Protein AF-A0A1M5EEE9-F1 (afdb_monomer_lite)

Structure (mmCIF, N/CA/C/O backbone):
data_AF-A0A1M5EEE9-F1
#
_entry.id   AF-A0A1M5EEE9-F1
#
loop_
_atom_site.group_PDB
_atom_site.id
_atom_site.type_symbol
_atom_site.label_atom_id
_atom_site.label_alt_id
_atom_site.label_comp_id
_atom_site.label_asym_id
_atom_site.label_entity_id
_atom_site.label_seq_id
_atom_site.pdbx_PDB_ins_code
_atom_site.Cartn_x
_atom_site.Cartn_y
_atom_site.Cartn_z
_atom_site.occupancy
_atom_site.B_iso_or_equiv
_atom_site.auth_seq_id
_atom_site.auth_comp_id
_atom_site.auth_asym_id
_atom_site.auth_atom_id
_atom_site.pdbx_PDB_model_num
ATOM 1 N N . MET A 1 1 ? -27.036 3.208 -18.131 1.00 32.44 1 MET A N 1
ATOM 2 C CA . MET A 1 1 ? -27.048 1.823 -17.618 1.00 32.44 1 MET A CA 1
ATOM 3 C C . MET A 1 1 ? -25.880 1.697 -16.664 1.00 32.44 1 MET A C 1
ATOM 5 O O . MET A 1 1 ? -24.747 1.577 -17.101 1.00 32.44 1 MET A O 1
ATOM 9 N N . SER A 1 2 ? -26.182 1.922 -15.388 1.00 27.27 2 SER A N 1
ATOM 10 C CA . SER A 1 2 ? -25.255 1.949 -14.259 1.00 27.27 2 SER A CA 1
ATOM 11 C C . SER A 1 2 ? -25.134 0.529 -13.718 1.00 27.27 2 SER A C 1
ATOM 13 O O . SER A 1 2 ? -26.157 -0.056 -13.376 1.00 27.27 2 SER A O 1
ATOM 15 N N . ALA A 1 3 ? -23.931 -0.035 -13.703 1.00 32.00 3 ALA A N 1
ATOM 16 C CA . ALA A 1 3 ? -23.666 -1.349 -13.126 1.00 32.00 3 ALA A CA 1
ATOM 17 C C . ALA A 1 3 ? -22.191 -1.434 -12.709 1.00 32.00 3 ALA A C 1
ATOM 19 O O . ALA A 1 3 ? -21.408 -2.054 -13.414 1.00 32.00 3 ALA A O 1
ATOM 20 N N . MET A 1 4 ? -21.803 -0.752 -11.621 1.00 31.08 4 MET A N 1
ATOM 21 C CA . MET A 1 4 ? -20.496 -0.929 -10.949 1.00 31.08 4 MET A CA 1
ATOM 22 C C . MET A 1 4 ? -20.532 -0.523 -9.453 1.00 31.08 4 MET A C 1
ATOM 24 O O . MET A 1 4 ? -19.601 0.115 -8.974 1.00 31.08 4 MET A O 1
ATOM 28 N N . ILE A 1 5 ? -21.594 -0.838 -8.696 1.00 32.28 5 ILE A N 1
ATOM 29 C CA . ILE A 1 5 ? -21.602 -0.647 -7.221 1.00 32.28 5 ILE A CA 1
ATOM 30 C C . ILE A 1 5 ? -22.335 -1.796 -6.507 1.00 32.28 5 ILE A C 1
ATOM 32 O O . ILE A 1 5 ? -23.121 -1.583 -5.593 1.00 32.28 5 ILE A O 1
ATOM 36 N N . GLU A 1 6 ? -22.106 -3.035 -6.918 1.00 31.19 6 GLU A N 1
ATOM 37 C CA . GLU A 1 6 ? -22.531 -4.204 -6.143 1.00 31.19 6 GLU A CA 1
ATOM 38 C C . GLU A 1 6 ? -21.382 -5.201 -6.220 1.00 31.19 6 GLU A C 1
ATOM 40 O O . GLU A 1 6 ? -21.085 -5.646 -7.319 1.00 31.19 6 GLU A O 1
ATOM 45 N N . ASP A 1 7 ? -20.661 -5.400 -5.106 1.00 33.38 7 ASP A N 1
ATOM 46 C CA . ASP A 1 7 ? -19.964 -6.665 -4.770 1.00 33.38 7 ASP A CA 1
ATOM 47 C C . ASP A 1 7 ? -19.046 -6.601 -3.530 1.00 33.38 7 ASP A C 1
ATOM 49 O O . ASP A 1 7 ? -18.340 -7.558 -3.231 1.00 33.38 7 ASP A O 1
ATOM 53 N N . TRP A 1 8 ? -19.115 -5.555 -2.700 1.00 35.47 8 TRP A N 1
ATOM 54 C CA . TRP A 1 8 ? -18.530 -5.598 -1.344 1.00 35.47 8 TRP A CA 1
ATOM 55 C C . TRP A 1 8 ? -19.565 -5.972 -0.282 1.00 35.47 8 TRP A C 1
ATOM 57 O O . TRP A 1 8 ? -19.752 -5.294 0.723 1.00 35.47 8 TRP A O 1
ATOM 67 N N . CYS A 1 9 ? -20.265 -7.078 -0.526 1.00 36.75 9 CYS A N 1
ATOM 68 C CA . CYS A 1 9 ? -21.151 -7.712 0.442 1.00 36.75 9 CYS A CA 1
ATOM 69 C C . CYS A 1 9 ? -20.628 -9.129 0.706 1.00 36.75 9 CYS A C 1
ATOM 71 O O . CYS A 1 9 ? -21.160 -10.108 0.183 1.00 36.75 9 CYS A O 1
ATOM 73 N N . LEU A 1 10 ? -19.549 -9.250 1.489 1.00 37.22 10 LEU A N 1
ATOM 74 C CA . LEU A 1 10 ? -19.095 -10.555 1.969 1.00 37.22 10 LEU A CA 1
ATOM 75 C C . LEU A 1 10 ? -20.206 -11.170 2.827 1.00 37.22 10 LEU A C 1
ATOM 77 O O . LEU A 1 10 ? -20.679 -10.592 3.805 1.00 37.22 10 LEU A O 1
ATOM 81 N N . SER A 1 11 ? -20.692 -12.323 2.377 1.00 41.94 11 SER A N 1
ATOM 82 C CA . SER A 1 11 ? -21.886 -12.966 2.897 1.00 41.94 11 SER A CA 1
ATOM 83 C C . SER A 1 11 ? -21.668 -13.547 4.297 1.00 41.94 11 SER A C 1
ATOM 85 O O . SER A 1 11 ? -20.959 -14.540 4.450 1.00 41.94 11 SER A O 1
ATOM 87 N N . ASP A 1 12 ? -22.391 -13.034 5.289 1.00 36.09 12 ASP A N 1
ATOM 88 C CA . ASP A 1 12 ? -22.805 -13.812 6.458 1.00 36.09 12 ASP A CA 1
ATOM 89 C C . ASP A 1 12 ? -24.289 -13.527 6.737 1.00 36.09 12 ASP A C 1
ATOM 91 O O . ASP A 1 12 ? -24.697 -12.414 7.072 1.00 36.09 12 ASP A O 1
ATOM 95 N N . LYS A 1 13 ? -25.125 -14.552 6.552 1.00 39.69 13 LYS A N 1
ATOM 96 C CA . LYS A 1 13 ? -26.595 -14.485 6.598 1.00 39.69 13 LYS A CA 1
ATOM 97 C C . LYS A 1 13 ? -27.172 -14.427 8.024 1.00 39.69 13 LYS A C 1
ATOM 99 O O . LYS A 1 13 ? -28.288 -14.894 8.240 1.00 39.69 13 LYS A O 1
ATOM 104 N N . SER A 1 14 ? -26.455 -13.879 9.006 1.00 38.31 14 SER A N 1
ATOM 105 C CA . SER A 1 14 ? -26.895 -13.914 10.413 1.00 38.31 14 SER A CA 1
ATOM 106 C C . SER A 1 14 ? -26.910 -12.576 11.160 1.00 38.31 14 SER A C 1
ATOM 108 O O . SER A 1 14 ? -27.423 -12.520 12.280 1.00 38.31 14 SER A O 1
ATOM 110 N N . LYS A 1 15 ? -26.427 -11.472 10.576 1.00 37.53 15 LYS A N 1
ATOM 111 C CA . LYS A 1 15 ? -26.352 -10.178 11.276 1.00 37.53 15 LYS A CA 1
ATOM 112 C C . LYS A 1 15 ? -27.045 -9.083 10.478 1.00 37.53 15 LYS A C 1
ATOM 114 O O . LYS A 1 15 ? -26.837 -8.946 9.281 1.00 37.53 15 LYS A O 1
ATOM 119 N N . LYS A 1 16 ? -27.918 -8.333 11.158 1.00 34.12 16 LYS A N 1
ATOM 120 C CA . LYS A 1 16 ? -28.687 -7.214 10.598 1.00 34.12 16 LYS A CA 1
ATOM 121 C C . LYS A 1 16 ? -27.752 -6.286 9.819 1.00 34.12 16 LYS A C 1
ATOM 123 O O . LYS A 1 16 ? -26.867 -5.665 10.398 1.00 34.12 16 LYS A O 1
ATOM 128 N N . GLN A 1 17 ? -27.967 -6.248 8.512 1.00 38.91 17 GLN A N 1
ATOM 129 C CA . GLN A 1 17 ? -27.204 -5.483 7.543 1.00 38.91 17 GLN A CA 1
ATOM 130 C C . GLN A 1 17 ? -27.514 -3.994 7.723 1.00 38.91 17 GLN A C 1
ATOM 132 O O . GLN A 1 17 ? -28.642 -3.558 7.503 1.00 38.91 17 GLN A O 1
ATOM 137 N N . TYR A 1 18 ? -26.523 -3.215 8.150 1.00 40.31 18 TYR A N 1
ATOM 138 C CA . TYR A 1 18 ? -26.576 -1.759 8.080 1.00 40.31 18 TYR A CA 1
ATOM 139 C C . TYR A 1 18 ? -25.680 -1.352 6.915 1.00 40.31 18 TYR A C 1
ATOM 141 O O . TYR A 1 18 ? -24.462 -1.312 7.060 1.00 40.31 18 TYR A O 1
ATOM 149 N N . CYS A 1 19 ? -26.276 -1.118 5.744 1.00 38.75 19 CYS A N 1
ATOM 150 C CA . CYS A 1 19 ? -25.567 -0.552 4.601 1.00 38.75 19 CYS A CA 1
ATOM 151 C C . CYS A 1 19 ? -25.164 0.879 4.963 1.00 38.75 19 CYS A C 1
ATOM 153 O O . CYS A 1 19 ? -25.978 1.797 4.871 1.00 38.75 19 CYS A O 1
ATOM 155 N N . LEU A 1 20 ? -23.939 1.064 5.441 1.00 53.50 20 LEU A N 1
ATOM 156 C CA . LEU A 1 20 ? -23.365 2.391 5.559 1.00 53.50 20 LEU A CA 1
ATOM 157 C C . LEU A 1 20 ? -22.781 2.792 4.213 1.00 53.50 20 LEU A C 1
ATOM 159 O O . LEU A 1 20 ? -22.103 2.008 3.555 1.00 53.50 20 LEU A O 1
ATOM 163 N N . GLU A 1 21 ? -23.023 4.034 3.818 1.00 61.69 21 GLU A N 1
ATOM 164 C CA . GLU A 1 21 ? -22.289 4.637 2.719 1.00 61.69 21 GLU A CA 1
ATOM 165 C C . GLU A 1 21 ? -20.800 4.718 3.101 1.00 61.69 21 GLU A C 1
ATOM 167 O O . GLU A 1 21 ? -20.463 5.132 4.214 1.00 61.69 21 GLU A O 1
ATOM 172 N N . HIS A 1 22 ? -19.901 4.354 2.180 1.00 70.19 22 HIS A N 1
ATOM 173 C CA . HIS A 1 22 ? -18.444 4.404 2.376 1.00 70.19 22 HIS A CA 1
ATOM 174 C C . HIS A 1 22 ? -17.960 5.766 2.919 1.00 70.19 22 HIS A C 1
ATOM 176 O O . HIS A 1 22 ? -16.987 5.822 3.669 1.00 70.19 22 HIS A O 1
ATOM 182 N N . GLY A 1 23 ? -18.675 6.858 2.609 1.00 78.50 23 GLY A N 1
ATOM 183 C CA . GLY A 1 23 ? -18.396 8.204 3.115 1.00 78.50 23 GLY A CA 1
ATOM 184 C C . GLY A 1 23 ? -18.565 8.371 4.632 1.00 78.50 23 GLY A C 1
ATOM 185 O O . GLY A 1 23 ? -17.792 9.100 5.257 1.00 78.50 23 GLY A O 1
ATOM 186 N N . LEU A 1 24 ? -19.510 7.665 5.268 1.00 84.12 24 LEU A N 1
ATOM 187 C CA . LEU A 1 24 ? -19.661 7.728 6.727 1.00 84.12 24 LEU A CA 1
ATOM 188 C C . LEU A 1 24 ? -18.494 7.024 7.422 1.00 84.12 24 LEU A C 1
ATOM 190 O O . LEU A 1 24 ? -17.913 7.559 8.360 1.00 84.12 24 LEU A O 1
ATOM 194 N N . LEU A 1 25 ? -18.129 5.834 6.946 1.00 87.00 25 LEU A N 1
ATOM 195 C CA . LEU A 1 25 ? -17.019 5.080 7.519 1.00 87.00 25 LEU A CA 1
ATOM 196 C C . LEU A 1 25 ? -15.690 5.817 7.320 1.00 87.00 25 LEU A C 1
ATOM 198 O O . LEU A 1 25 ? -14.922 5.962 8.269 1.00 87.00 25 LEU A O 1
ATOM 202 N N . ALA A 1 26 ? -15.458 6.354 6.119 1.00 85.12 26 ALA A N 1
ATOM 203 C CA . ALA A 1 26 ? -14.288 7.171 5.826 1.00 85.12 26 ALA A CA 1
ATOM 204 C C . ALA A 1 26 ? -14.213 8.407 6.734 1.00 85.12 26 ALA A C 1
ATOM 206 O O . ALA A 1 26 ? -13.155 8.670 7.296 1.00 85.12 26 ALA A O 1
ATOM 207 N N . SER A 1 27 ? -15.318 9.132 6.941 1.00 87.62 27 SER A N 1
ATOM 208 C CA . SER A 1 27 ? -15.316 10.311 7.822 1.00 87.62 27 SER A CA 1
ATOM 209 C C . SER A 1 27 ? -15.072 9.952 9.290 1.00 87.62 27 SER A C 1
ATOM 211 O O . SER A 1 27 ? -14.274 10.618 9.937 1.00 87.62 27 SER A O 1
ATOM 213 N N . ILE A 1 28 ? -15.650 8.857 9.801 1.00 90.56 28 ILE A N 1
ATOM 214 C CA . ILE A 1 28 ? -15.369 8.345 11.157 1.00 90.56 28 ILE A CA 1
ATOM 215 C C . ILE A 1 28 ? -13.876 8.018 11.332 1.00 90.56 28 ILE A C 1
ATOM 217 O O . ILE A 1 28 ? -13.279 8.359 12.360 1.00 90.56 28 ILE A O 1
ATOM 221 N N . LEU A 1 29 ? -13.267 7.363 10.335 1.00 89.00 29 LEU A N 1
ATOM 222 C CA . LEU A 1 29 ? -11.847 7.005 10.347 1.00 89.00 29 LEU A CA 1
ATOM 223 C C . LEU A 1 29 ? -10.939 8.234 10.251 1.00 89.00 29 LEU A C 1
ATOM 225 O O . LEU A 1 29 ? -10.001 8.340 11.039 1.00 89.00 29 LEU A O 1
ATOM 229 N N . VAL A 1 30 ? -11.222 9.164 9.336 1.00 86.88 30 VAL A N 1
ATOM 230 C CA . VAL A 1 30 ? -10.471 10.421 9.186 1.00 86.88 30 VAL A CA 1
ATOM 231 C C . VAL A 1 30 ? -10.556 11.237 10.471 1.00 86.88 30 VAL A C 1
ATOM 233 O O . VAL A 1 30 ? -9.519 11.551 11.052 1.00 86.88 30 VAL A O 1
ATOM 236 N N . ASP A 1 31 ? -11.760 11.458 11.000 1.00 87.56 31 ASP A N 1
ATOM 237 C CA . ASP A 1 31 ? -11.951 12.185 12.253 1.00 87.56 31 ASP A CA 1
ATOM 238 C C . ASP A 1 31 ? -11.132 11.541 13.387 1.00 87.56 31 ASP A C 1
ATOM 240 O O . ASP A 1 31 ? -10.521 12.236 14.195 1.00 87.56 31 ASP A O 1
ATOM 244 N N . LYS A 1 32 ? -11.087 10.202 13.460 1.00 88.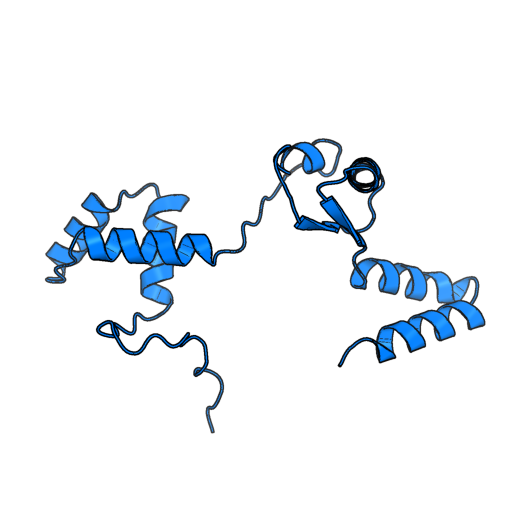81 32 LYS A N 1
ATOM 245 C CA . LYS A 1 32 ? -10.377 9.480 14.527 1.00 88.81 32 LYS A CA 1
ATOM 246 C C . LYS A 1 32 ? -8.855 9.527 14.378 1.00 88.81 32 LYS A C 1
ATOM 248 O O . LYS A 1 32 ? -8.170 9.753 15.376 1.00 88.81 32 LYS A O 1
ATOM 253 N N . TYR A 1 33 ? -8.340 9.239 13.185 1.00 84.94 33 TYR A N 1
ATOM 254 C CA . TYR A 1 33 ? -6.915 8.979 12.948 1.00 84.94 33 TYR A CA 1
ATOM 255 C C . TYR A 1 33 ? -6.153 10.176 12.377 1.00 84.94 33 TYR A C 1
ATOM 257 O O . TYR A 1 33 ? -4.951 10.277 12.603 1.00 84.94 33 TYR A O 1
ATOM 265 N N . VAL A 1 34 ? -6.833 11.078 11.670 1.00 83.12 34 VAL A N 1
ATOM 266 C CA . VAL A 1 34 ? -6.239 12.287 11.081 1.00 83.12 34 VAL A CA 1
ATOM 267 C C . VAL A 1 34 ? -6.496 13.494 11.979 1.00 83.12 34 VAL A C 1
ATOM 269 O O . VAL A 1 34 ? -5.553 14.189 12.349 1.00 83.12 34 VAL A O 1
ATOM 272 N N . ASP A 1 35 ? -7.748 13.705 12.394 1.00 84.69 35 ASP A N 1
ATOM 273 C CA . ASP A 1 35 ? -8.144 14.895 13.166 1.00 84.69 35 ASP A CA 1
ATOM 274 C C . ASP A 1 35 ? -8.119 14.688 14.689 1.00 84.69 35 ASP A C 1
ATOM 276 O O . ASP A 1 35 ? -8.467 15.588 15.460 1.00 84.69 35 ASP A O 1
ATOM 280 N N . TYR A 1 36 ? -7.693 13.506 15.146 1.00 86.81 36 TYR A N 1
ATOM 281 C CA . TYR A 1 36 ? -7.566 13.144 16.563 1.00 86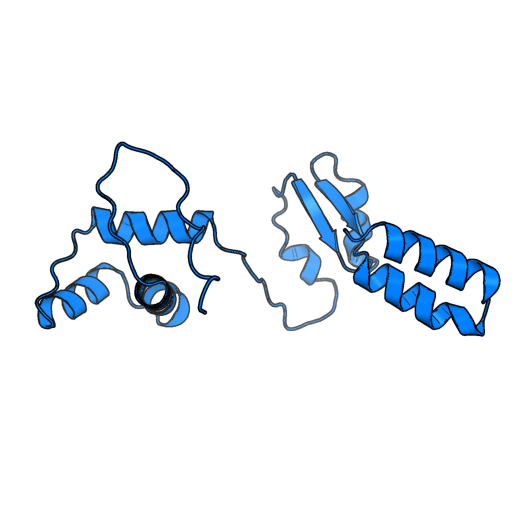.81 36 TYR A CA 1
ATOM 282 C C . TYR A 1 36 ? -8.859 13.349 17.374 1.00 86.81 36 TYR A C 1
ATOM 284 O O . TYR A 1 36 ? -8.834 13.667 18.568 1.00 86.81 36 TYR A O 1
ATOM 292 N N . LEU A 1 37 ? -10.015 13.154 16.738 1.00 88.56 37 LEU A N 1
ATOM 293 C CA . LEU A 1 37 ? -11.333 13.247 17.343 1.00 88.56 37 LEU A CA 1
ATOM 294 C C . LEU A 1 37 ? -11.793 11.863 17.833 1.00 88.56 37 LEU A C 1
ATOM 296 O O . LEU A 1 37 ? -12.249 11.036 17.040 1.00 88.56 37 LEU A O 1
ATOM 300 N N . PRO A 1 38 ? -11.726 11.579 19.146 1.00 91.38 38 PRO A N 1
ATOM 301 C CA . PRO A 1 38 ? -12.031 10.252 19.667 1.00 91.38 38 PRO A CA 1
ATOM 302 C C . PRO A 1 38 ? -13.504 9.872 19.461 1.00 91.38 38 PRO A C 1
ATOM 304 O O . PRO A 1 38 ? -14.395 10.724 19.506 1.00 91.38 38 PRO A O 1
ATOM 307 N N . LEU A 1 39 ? -13.776 8.568 19.326 1.00 90.94 39 LEU A N 1
ATOM 308 C CA . LEU A 1 39 ? -15.102 8.034 18.978 1.00 90.94 39 LEU A CA 1
ATOM 309 C C . LEU A 1 39 ? -16.217 8.491 19.928 1.00 90.94 39 LEU A C 1
ATOM 311 O O . LEU A 1 39 ? -17.314 8.809 19.478 1.00 90.94 39 LEU A O 1
ATOM 315 N N . TYR A 1 40 ? -15.952 8.622 21.233 1.00 91.81 40 TYR A N 1
ATOM 316 C CA . TYR A 1 40 ? -16.958 9.139 22.172 1.00 91.81 40 TYR A CA 1
ATOM 317 C C . TYR A 1 40 ? -17.414 10.566 21.814 1.00 91.81 40 TYR A C 1
ATOM 319 O O . TYR A 1 40 ? -18.576 10.916 22.017 1.00 91.81 40 TYR A O 1
ATOM 327 N N . ARG A 1 41 ? -16.509 11.390 21.274 1.00 89.94 41 ARG A N 1
ATOM 328 C CA . ARG A 1 41 ? -16.773 12.778 20.890 1.00 89.94 41 ARG A CA 1
ATOM 329 C C . ARG A 1 41 ? -17.471 12.848 19.534 1.00 89.94 41 ARG A C 1
ATOM 331 O O . ARG A 1 41 ? -18.373 13.665 19.368 1.00 89.94 41 ARG A O 1
ATOM 338 N N . GLN A 1 42 ? -17.133 11.953 18.608 1.00 91.38 42 GLN A N 1
ATOM 339 C CA . GLN A 1 42 ? -17.890 11.767 17.365 1.00 91.38 42 GLN A CA 1
ATOM 340 C C . GLN A 1 42 ? -19.342 11.362 17.655 1.00 91.38 42 GLN A C 1
ATOM 342 O O . GLN A 1 42 ? -20.273 11.977 17.143 1.00 91.38 42 GLN A O 1
ATOM 347 N N . LYS A 1 43 ? -19.564 10.422 18.583 1.00 92.06 43 LYS A N 1
ATOM 348 C CA . LYS A 1 43 ? -20.911 10.041 19.041 1.00 92.06 43 LYS A CA 1
ATOM 349 C C . LYS A 1 43 ? -21.707 11.220 19.601 1.00 92.06 43 LYS A C 1
ATOM 351 O O . LYS A 1 43 ? -22.900 11.317 19.345 1.00 92.06 43 LYS A O 1
ATOM 356 N N . GLN A 1 44 ? -21.065 12.127 20.342 1.00 90.12 44 GLN A N 1
ATOM 357 C CA . GLN A 1 44 ? -21.724 13.348 20.819 1.00 90.12 44 GLN A CA 1
ATOM 358 C C . GLN A 1 44 ? -22.124 14.281 19.669 1.00 90.12 44 GLN A C 1
ATOM 360 O O . GLN A 1 44 ? -23.152 14.942 19.777 1.00 90.12 44 GLN A O 1
ATOM 365 N N . ARG A 1 45 ? -21.350 14.340 18.574 1.00 89.81 45 ARG A N 1
ATOM 366 C CA . ARG A 1 45 ? -21.729 15.093 17.366 1.00 89.81 45 ARG A CA 1
ATOM 367 C C . ARG A 1 45 ? -22.930 14.455 16.675 1.00 89.81 45 ARG A C 1
ATOM 369 O O . ARG A 1 45 ? -23.907 15.149 16.439 1.00 89.81 45 ARG A O 1
ATOM 376 N N . PHE A 1 46 ? -22.906 13.141 16.462 1.00 88.69 46 PHE A N 1
ATOM 377 C CA . PHE A 1 46 ? -24.050 12.416 15.902 1.00 88.69 46 PHE A CA 1
ATOM 378 C C . PHE A 1 46 ? -25.316 12.596 16.749 1.00 88.69 46 PHE A C 1
ATOM 380 O O . PHE A 1 46 ? -26.385 12.860 16.208 1.00 88.69 46 PHE A O 1
ATOM 387 N N . ALA A 1 47 ? -25.189 12.577 18.079 1.00 88.88 47 ALA A N 1
ATOM 388 C CA . ALA A 1 47 ? -26.315 12.793 18.981 1.00 88.88 47 ALA A CA 1
ATOM 389 C C . ALA A 1 47 ? -26.940 14.197 18.862 1.00 88.88 47 ALA A C 1
ATOM 391 O O . ALA A 1 47 ? -28.142 14.326 19.082 1.00 88.88 47 ALA A O 1
ATOM 392 N N . ARG A 1 48 ? -26.166 15.235 18.499 1.00 90.94 48 ARG A N 1
ATOM 393 C CA . ARG A 1 48 ? -26.701 16.587 18.221 1.00 90.94 48 ARG A CA 1
ATOM 394 C C . ARG A 1 48 ? -27.571 16.609 16.969 1.00 90.94 48 ARG A C 1
ATOM 396 O O . ARG A 1 48 ? -28.570 17.313 16.945 1.00 90.94 48 ARG A O 1
ATOM 403 N N . GLU A 1 49 ? -27.223 15.784 15.989 1.00 86.56 49 GLU A N 1
ATOM 404 C CA . GLU A 1 49 ? -27.993 15.572 14.760 1.00 86.56 49 GLU A CA 1
ATOM 405 C C . GLU A 1 49 ? -29.101 14.514 14.935 1.00 86.56 49 GLU A C 1
ATOM 407 O O . GLU A 1 49 ? -29.654 14.011 13.963 1.00 86.56 49 GLU A O 1
ATOM 412 N N . ASN A 1 50 ? -29.439 14.153 16.181 1.00 89.56 50 ASN A N 1
ATOM 413 C CA . ASN A 1 50 ? -30.414 13.113 16.533 1.00 89.56 50 ASN A CA 1
ATOM 414 C C . ASN A 1 50 ? -30.060 11.693 16.044 1.00 89.56 50 ASN A C 1
ATOM 416 O O . ASN A 1 50 ? -30.918 10.811 16.017 1.00 89.56 50 ASN A O 1
ATOM 420 N N . ILE A 1 51 ? -28.791 11.430 15.725 1.00 85.06 51 ILE A N 1
ATOM 421 C CA . ILE A 1 51 ? -28.289 10.111 15.330 1.00 85.06 51 ILE A CA 1
ATOM 422 C C . ILE A 1 51 ? -27.668 9.429 16.556 1.00 85.06 51 ILE A C 1
ATOM 424 O O . ILE A 1 51 ? -26.590 9.792 17.029 1.00 85.06 51 ILE A O 1
ATOM 428 N N . GLN A 1 52 ? -28.348 8.412 17.086 1.00 89.19 52 GLN A N 1
ATOM 429 C CA . GLN A 1 52 ? -27.881 7.646 18.245 1.00 89.19 52 GLN A CA 1
ATOM 430 C C . GLN A 1 52 ? -27.124 6.395 17.791 1.00 89.19 52 GLN A C 1
ATOM 432 O O . GLN A 1 52 ? -27.724 5.428 17.326 1.00 89.19 52 GLN A O 1
ATOM 437 N N . ILE A 1 53 ? -25.799 6.398 17.949 1.00 87.19 53 ILE A N 1
ATOM 438 C CA . ILE A 1 53 ? -24.932 5.262 17.604 1.00 87.19 53 ILE A CA 1
ATOM 439 C C . ILE A 1 53 ? -24.442 4.605 18.898 1.00 87.19 53 ILE A C 1
ATOM 441 O O . ILE A 1 53 ? -23.911 5.281 19.783 1.00 87.19 53 ILE A O 1
ATOM 445 N N . ALA A 1 54 ? -24.605 3.288 19.035 1.00 90.81 54 ALA A N 1
ATOM 446 C CA . ALA A 1 54 ? -24.062 2.547 20.174 1.00 90.81 54 ALA A CA 1
ATOM 447 C C . ALA A 1 54 ? -22.523 2.496 20.110 1.00 90.81 54 ALA A C 1
ATOM 449 O O . ALA A 1 54 ? -21.948 2.456 19.024 1.00 90.81 54 ALA A O 1
ATOM 450 N N . SER A 1 55 ? -21.836 2.481 21.265 1.00 88.38 55 SER A N 1
ATOM 451 C CA . SER A 1 55 ? -20.359 2.402 21.283 1.00 88.38 55 SER A CA 1
ATOM 452 C C . SER A 1 55 ? -19.859 1.147 20.567 1.00 88.38 55 SER A C 1
ATOM 454 O O . SER A 1 55 ? -19.031 1.244 19.674 1.00 88.38 55 SER A O 1
ATOM 456 N N . SER A 1 56 ? -20.453 -0.010 20.873 1.00 89.44 56 SER A N 1
ATOM 457 C CA . SER A 1 56 ? -20.103 -1.292 20.251 1.00 89.44 56 SER A CA 1
ATOM 458 C C . SER A 1 56 ? -20.201 -1.272 18.726 1.00 89.44 56 SER A C 1
ATOM 460 O O . SER A 1 56 ? -19.430 -1.948 18.054 1.00 89.44 5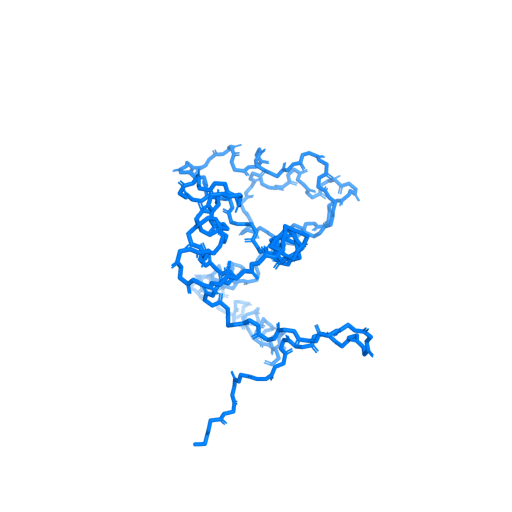6 SER A O 1
ATOM 462 N N . THR A 1 57 ? -21.136 -0.495 18.183 1.00 89.62 57 THR A N 1
ATOM 463 C CA . THR A 1 57 ? -21.356 -0.371 16.744 1.00 89.62 57 THR A CA 1
ATOM 464 C C . THR A 1 57 ? -20.252 0.444 16.077 1.00 89.62 57 THR A C 1
ATOM 466 O O . THR A 1 57 ? -19.623 -0.050 15.148 1.00 89.62 57 THR A O 1
ATOM 469 N N . ILE A 1 58 ? -19.967 1.655 16.569 1.00 88.81 58 ILE A N 1
ATOM 470 C CA . ILE A 1 58 ? -18.914 2.504 15.985 1.00 88.81 58 ILE A CA 1
ATOM 471 C C . ILE A 1 58 ? -17.514 1.909 16.194 1.00 88.81 58 ILE A C 1
ATOM 473 O O . ILE A 1 58 ? -16.666 1.994 15.303 1.00 88.81 58 ILE A O 1
ATOM 477 N N . ASP A 1 59 ? -17.289 1.255 17.337 1.00 89.44 59 ASP A N 1
ATOM 478 C CA . ASP A 1 59 ? -16.048 0.538 17.631 1.00 89.44 59 ASP A CA 1
ATOM 479 C C . ASP A 1 59 ? -15.882 -0.669 16.694 1.00 89.44 59 ASP A C 1
ATOM 481 O O . ASP A 1 59 ? -14.795 -0.886 16.159 1.00 89.44 59 ASP A O 1
ATOM 485 N N . GLY A 1 60 ? -16.967 -1.415 16.447 1.00 88.88 60 GLY A N 1
ATOM 486 C CA . GLY A 1 60 ? -16.999 -2.545 15.518 1.00 88.88 60 GLY A CA 1
ATOM 487 C C . GLY A 1 60 ? -16.688 -2.135 14.080 1.00 88.88 60 GLY A C 1
ATOM 488 O O . GLY A 1 60 ? -15.770 -2.689 13.486 1.00 88.88 60 GLY A O 1
ATOM 489 N N . TRP A 1 61 ? -17.373 -1.110 13.562 1.00 89.81 61 TRP A N 1
ATOM 490 C CA . TRP A 1 61 ? -17.126 -0.582 12.215 1.00 89.81 61 TRP A CA 1
ATOM 491 C C . TRP A 1 61 ? -15.693 -0.094 12.037 1.00 89.81 61 TRP A C 1
ATOM 493 O O . TRP A 1 61 ? -15.051 -0.398 11.038 1.00 89.81 61 TRP A O 1
ATOM 503 N N . THR A 1 62 ? -15.170 0.635 13.025 1.00 88.19 62 THR A N 1
ATOM 504 C CA . THR A 1 62 ? -13.788 1.120 12.978 1.00 88.19 62 THR A CA 1
ATOM 505 C C . THR A 1 62 ? -12.796 -0.039 12.939 1.00 88.19 62 THR A C 1
ATOM 507 O O . THR A 1 62 ? -11.807 0.030 12.220 1.00 88.19 62 THR A O 1
ATOM 510 N N . LYS A 1 63 ? -13.041 -1.097 13.720 1.00 86.38 63 LYS A N 1
ATOM 511 C CA . LYS A 1 63 ? -12.168 -2.270 13.768 1.00 86.38 63 LYS A CA 1
ATOM 512 C C . LYS A 1 63 ? -12.171 -3.029 12.440 1.00 86.38 63 LYS A C 1
ATOM 514 O O . LYS A 1 63 ? -11.102 -3.267 11.896 1.00 86.38 63 LYS A O 1
ATOM 519 N N . GLU A 1 64 ? -13.350 -3.370 11.933 1.00 84.69 64 GLU A N 1
ATOM 520 C CA . GLU A 1 64 ? -13.513 -4.121 10.682 1.00 84.69 64 GLU A CA 1
ATOM 521 C C . GLU A 1 64 ? -12.906 -3.361 9.497 1.00 84.69 64 GLU A C 1
ATOM 523 O O . GLU A 1 64 ? -12.173 -3.928 8.695 1.00 84.69 64 GLU A O 1
ATOM 528 N N . ALA A 1 65 ? -13.098 -2.040 9.452 1.00 82.88 65 ALA A N 1
ATOM 529 C CA . ALA A 1 65 ? -12.489 -1.213 8.421 1.00 82.88 65 ALA A CA 1
ATOM 530 C C . ALA A 1 65 ? -10.957 -1.253 8.460 1.00 82.88 65 ALA A C 1
ATOM 532 O O . ALA A 1 65 ? -10.324 -1.309 7.412 1.00 82.88 65 ALA A O 1
ATOM 533 N N . LEU A 1 66 ? -10.349 -1.235 9.650 1.00 80.50 66 LEU A N 1
ATOM 534 C CA . LEU A 1 66 ? -8.892 -1.295 9.795 1.00 80.50 66 LEU A CA 1
ATOM 535 C C . LEU A 1 66 ? -8.314 -2.660 9.428 1.00 80.50 66 LEU A C 1
ATOM 537 O O . LEU A 1 66 ? -7.191 -2.710 8.937 1.00 80.50 66 LEU A O 1
ATOM 541 N N . GLU A 1 67 ? -9.057 -3.742 9.663 1.00 79.69 67 GLU A N 1
ATOM 542 C CA . GLU A 1 67 ? -8.647 -5.097 9.273 1.00 79.69 67 GLU A CA 1
ATOM 543 C C . GLU A 1 67 ? -8.549 -5.235 7.742 1.00 79.69 67 GLU A C 1
ATOM 545 O O . GLU A 1 67 ? -7.657 -5.923 7.252 1.00 79.69 67 GLU A O 1
ATOM 550 N N . GLU A 1 68 ? -9.376 -4.495 7.000 1.00 71.44 68 GLU A N 1
ATOM 551 C CA . GLU A 1 68 ? -9.408 -4.476 5.529 1.00 71.44 68 GLU A CA 1
ATOM 552 C C . GLU A 1 68 ? -8.672 -3.264 4.906 1.00 71.44 68 GLU A C 1
ATOM 554 O O . GLU A 1 68 ? -8.700 -3.060 3.690 1.00 71.44 68 GLU A O 1
ATOM 559 N N . THR A 1 69 ? -8.010 -2.416 5.708 1.00 68.06 69 THR A N 1
ATOM 560 C CA . THR A 1 69 ? -7.351 -1.194 5.207 1.00 68.06 69 THR A CA 1
ATOM 561 C C . THR A 1 69 ? -5.928 -1.463 4.715 1.00 68.06 69 THR A C 1
ATOM 563 O O . THR A 1 69 ? -5.103 -2.064 5.402 1.00 68.06 69 THR A O 1
ATOM 566 N N . VAL A 1 70 ? -5.588 -0.906 3.548 1.00 68.81 70 VAL A N 1
ATOM 567 C CA . VAL A 1 70 ? -4.204 -0.838 3.055 1.00 68.81 70 VAL A CA 1
ATOM 568 C C . VAL A 1 70 ? -3.451 0.273 3.792 1.00 68.81 70 VAL A C 1
ATOM 570 O O . VAL A 1 70 ? -3.757 1.456 3.635 1.00 68.81 70 VAL A O 1
ATOM 573 N N . LEU A 1 71 ? -2.442 -0.096 4.585 1.00 66.38 71 LEU A N 1
ATOM 574 C CA . LEU A 1 71 ? -1.540 0.861 5.224 1.00 66.38 71 LEU A CA 1
ATOM 575 C C . LEU A 1 71 ? -0.518 1.385 4.206 1.00 66.38 71 LEU A C 1
ATOM 577 O O . LEU A 1 71 ? 0.348 0.643 3.744 1.00 66.38 71 LEU A O 1
ATOM 581 N N . PHE A 1 72 ? -0.587 2.679 3.898 1.00 64.12 72 PHE A N 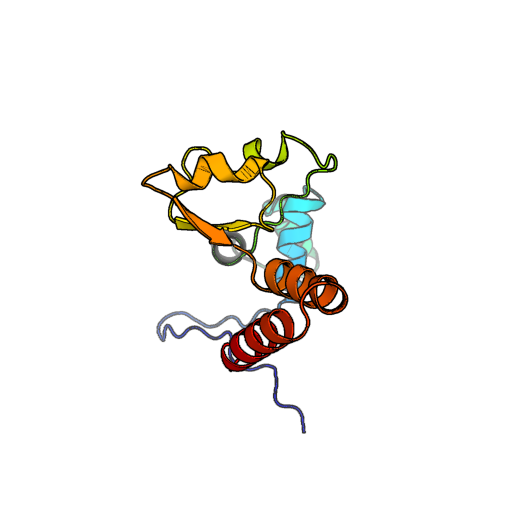1
ATOM 582 C CA . PHE A 1 72 ? 0.450 3.381 3.144 1.00 64.12 72 PHE A CA 1
ATOM 583 C C . PHE A 1 72 ? 1.397 4.083 4.116 1.00 64.12 72 PHE A C 1
ATOM 585 O O . PHE A 1 72 ? 1.070 5.140 4.653 1.00 64.12 72 PHE A O 1
ATOM 592 N N . ASP A 1 73 ? 2.573 3.500 4.339 1.00 65.56 73 ASP A N 1
ATOM 593 C CA . ASP A 1 73 ? 3.641 4.161 5.088 1.00 65.56 73 ASP A CA 1
ATOM 594 C C . ASP A 1 73 ? 4.483 5.025 4.137 1.00 65.56 73 ASP A C 1
ATOM 596 O O . ASP A 1 73 ? 5.255 4.521 3.315 1.00 65.56 73 ASP A O 1
ATOM 600 N N . TYR A 1 74 ? 4.287 6.342 4.210 1.00 66.56 74 TYR A N 1
ATOM 601 C CA . TYR A 1 74 ? 5.041 7.308 3.421 1.00 66.56 74 TYR A CA 1
ATOM 602 C C . TYR A 1 74 ? 6.278 7.781 4.188 1.00 66.56 74 TYR A C 1
ATOM 604 O O . TYR A 1 74 ? 6.183 8.508 5.177 1.00 66.56 74 TYR A O 1
ATOM 612 N N . SER A 1 75 ? 7.457 7.437 3.673 1.00 60.66 75 SER A N 1
ATOM 613 C CA . SER A 1 75 ? 8.735 7.936 4.183 1.00 60.66 75 SER A CA 1
ATOM 614 C C . SER A 1 75 ? 9.253 9.095 3.317 1.00 60.66 75 SER A C 1
ATOM 616 O O . SER A 1 75 ? 9.462 8.906 2.119 1.00 60.66 75 SER A O 1
ATOM 618 N N . PRO A 1 76 ? 9.525 10.286 3.890 1.00 62.50 76 PRO A N 1
ATOM 619 C CA . PRO A 1 76 ? 9.953 11.466 3.132 1.00 62.50 76 PRO A CA 1
ATOM 620 C C . PRO A 1 76 ? 11.387 11.372 2.586 1.00 62.50 76 PRO A C 1
ATOM 622 O O . PRO A 1 76 ? 11.792 12.209 1.783 1.00 62.50 76 PRO A O 1
ATOM 625 N N . THR A 1 77 ? 12.176 10.385 3.021 1.00 59.66 77 THR A N 1
ATOM 626 C CA . THR A 1 77 ? 13.569 10.205 2.594 1.00 59.66 77 THR A CA 1
ATOM 627 C C . THR A 1 77 ? 13.715 8.919 1.774 1.00 59.66 77 THR A C 1
ATOM 629 O O . THR A 1 77 ? 13.550 7.827 2.325 1.00 59.66 77 THR A O 1
ATOM 632 N N . PRO A 1 78 ? 14.065 8.996 0.477 1.00 58.56 78 PRO A N 1
ATOM 633 C CA . PRO A 1 78 ? 14.450 7.820 -0.287 1.00 58.56 78 PRO A CA 1
ATOM 634 C C . PRO A 1 78 ? 15.874 7.420 0.113 1.00 58.56 78 PRO A C 1
ATOM 636 O O . PRO A 1 78 ? 16.855 7.942 -0.406 1.00 58.56 78 PRO A O 1
ATOM 639 N N . GLY A 1 79 ? 16.012 6.517 1.082 1.00 54.25 79 GLY A N 1
ATOM 640 C CA . GLY A 1 79 ? 17.327 6.001 1.465 1.00 54.25 79 GLY A CA 1
ATOM 641 C C . GLY A 1 79 ? 17.319 5.286 2.802 1.00 54.25 79 GLY A C 1
ATOM 642 O O . GLY A 1 79 ? 16.893 5.885 3.776 1.00 54.25 79 GLY A O 1
ATOM 643 N N . GLN A 1 80 ? 17.787 4.029 2.813 1.00 52.16 80 GLN A N 1
ATOM 644 C CA . GLN A 1 80 ? 18.158 3.139 3.941 1.00 52.16 80 GLN A CA 1
ATOM 645 C C . GLN A 1 80 ? 17.220 2.982 5.162 1.00 52.16 80 GLN A C 1
ATOM 647 O O . GLN A 1 80 ? 17.308 1.958 5.835 1.00 52.16 80 GLN A O 1
ATOM 652 N N . LEU A 1 81 ? 16.302 3.912 5.421 1.00 53.16 81 LEU A N 1
ATOM 653 C CA . LEU A 1 81 ? 15.319 3.944 6.500 1.00 53.16 81 LEU A CA 1
ATOM 654 C C . LEU A 1 81 ? 13.965 3.359 6.073 1.00 53.16 81 LEU A C 1
ATOM 656 O O . LEU A 1 81 ? 13.258 2.828 6.916 1.00 53.16 81 LEU A O 1
ATOM 660 N N . ALA A 1 82 ? 13.631 3.358 4.777 1.00 56.72 82 ALA A N 1
ATOM 661 C CA . ALA A 1 82 ? 12.428 2.697 4.245 1.00 56.72 82 ALA A CA 1
ATOM 662 C C . ALA A 1 82 ? 12.316 1.181 4.557 1.00 56.72 82 ALA A C 1
ATOM 664 O O . ALA A 1 82 ? 11.214 0.676 4.698 1.00 56.72 82 ALA A O 1
ATOM 665 N N . PRO A 1 83 ? 13.407 0.411 4.711 1.00 55.97 83 PRO A N 1
ATOM 666 C CA . PRO A 1 83 ? 13.339 -0.939 5.269 1.00 55.97 83 PRO A CA 1
ATOM 667 C C . PRO A 1 83 ? 12.935 -0.990 6.752 1.00 55.97 83 PRO A C 1
ATOM 669 O O . PRO A 1 83 ? 12.441 -2.013 7.214 1.00 55.97 83 PRO A O 1
ATOM 672 N N . LEU A 1 84 ? 13.203 0.061 7.536 1.00 57.75 84 LEU A N 1
ATOM 673 C CA . LEU A 1 84 ? 12.935 0.063 8.981 1.00 57.75 84 LEU A CA 1
ATOM 674 C C . LEU A 1 84 ? 11.440 0.145 9.302 1.00 57.75 84 LEU A C 1
ATOM 676 O O . LEU A 1 84 ? 11.057 -0.206 10.414 1.00 57.75 84 LEU A O 1
ATOM 680 N N . SER A 1 85 ? 10.611 0.585 8.352 1.00 59.16 85 SER A N 1
ATOM 681 C CA . SER A 1 85 ? 9.158 0.603 8.518 1.00 59.16 85 SER A CA 1
ATOM 682 C C . SER A 1 85 ? 8.519 -0.773 8.392 1.00 59.16 85 SER A C 1
ATOM 684 O O . SER A 1 85 ? 7.438 -0.983 8.935 1.00 59.16 85 SER A O 1
ATOM 686 N N . ILE A 1 86 ? 9.174 -1.733 7.727 1.00 67.12 86 ILE A N 1
ATOM 687 C CA . ILE A 1 86 ? 8.697 -3.116 7.714 1.00 67.12 86 ILE A CA 1
ATOM 688 C C . ILE A 1 86 ? 8.941 -3.679 9.115 1.00 67.12 86 ILE A C 1
ATOM 690 O O . ILE A 1 86 ? 10.106 -3.824 9.509 1.00 67.12 86 ILE A O 1
ATOM 694 N N . PRO A 1 87 ? 7.885 -4.020 9.879 1.00 64.56 87 PRO A N 1
ATOM 695 C CA . PRO A 1 87 ? 8.063 -4.558 11.216 1.00 64.56 87 PRO A CA 1
ATOM 696 C C . PRO A 1 87 ? 8.942 -5.806 11.144 1.00 64.56 87 PRO A C 1
ATOM 698 O O . PRO A 1 87 ? 8.717 -6.678 10.306 1.00 64.56 87 PRO A O 1
ATOM 701 N N . GLY A 1 88 ? 9.923 -5.935 12.041 1.00 66.31 88 GLY A N 1
ATOM 702 C CA . GLY A 1 88 ? 10.812 -7.107 12.080 1.00 66.31 88 GLY A CA 1
ATOM 703 C C . GLY A 1 88 ? 10.085 -8.444 12.299 1.00 66.31 88 GLY A C 1
ATOM 704 O O . GLY A 1 88 ? 10.687 -9.502 12.157 1.00 66.31 88 GLY A O 1
ATOM 705 N N . THR A 1 89 ? 8.794 -8.398 12.632 1.00 70.50 89 THR A N 1
ATOM 706 C CA . THR A 1 89 ? 7.889 -9.537 12.813 1.00 70.50 89 THR A CA 1
ATOM 707 C C . THR A 1 89 ? 7.007 -9.828 11.595 1.00 70.50 89 THR A C 1
ATOM 709 O O . THR A 1 89 ? 6.165 -10.723 11.674 1.00 70.50 89 THR A O 1
ATOM 712 N N . PHE A 1 90 ? 7.151 -9.087 10.489 1.00 79.75 90 PHE A N 1
ATOM 713 C CA . PHE A 1 90 ? 6.336 -9.288 9.294 1.00 79.75 90 PHE A CA 1
ATOM 714 C C . PHE A 1 90 ? 6.560 -10.685 8.704 1.00 79.75 90 PHE A C 1
ATOM 716 O O . PHE A 1 90 ? 7.696 -11.105 8.476 1.00 79.75 90 PHE A O 1
ATOM 723 N N . LYS A 1 91 ? 5.454 -11.385 8.435 1.00 84.62 91 LYS A N 1
ATOM 724 C CA . LYS A 1 91 ? 5.433 -12.688 7.772 1.00 84.62 91 LYS A CA 1
ATOM 725 C C . LYS A 1 91 ? 4.477 -12.632 6.592 1.00 84.62 91 LYS A C 1
ATOM 727 O O . LYS A 1 91 ? 3.343 -12.191 6.757 1.00 84.62 91 LYS A O 1
ATOM 732 N N . GLY A 1 92 ? 4.913 -13.102 5.429 1.00 85.50 92 GLY A N 1
ATOM 733 C CA . GLY A 1 92 ? 4.083 -13.128 4.226 1.00 85.50 92 GLY A CA 1
ATOM 734 C C . GLY A 1 92 ? 4.798 -12.616 2.984 1.00 85.50 92 GLY A C 1
ATOM 735 O O . GLY A 1 92 ? 6.012 -12.761 2.844 1.00 85.50 92 GLY A O 1
ATOM 736 N N . TYR A 1 93 ? 4.028 -12.046 2.062 1.00 86.00 93 TYR A N 1
ATOM 737 C CA . TYR A 1 93 ? 4.526 -11.574 0.774 1.00 86.00 93 TYR A CA 1
ATOM 738 C C . TYR A 1 93 ? 4.934 -10.107 0.858 1.00 86.00 93 TYR A C 1
ATOM 740 O O . TYR A 1 93 ? 4.125 -9.251 1.206 1.00 86.00 93 TYR A O 1
ATOM 748 N N . LEU A 1 94 ? 6.185 -9.816 0.516 1.00 85.69 94 LEU A N 1
ATOM 749 C CA . LEU A 1 94 ? 6.707 -8.455 0.445 1.00 85.69 94 LEU A CA 1
ATOM 750 C C . LEU A 1 94 ? 7.004 -8.126 -1.013 1.00 85.69 94 LEU A C 1
ATOM 752 O O . LEU A 1 94 ? 7.942 -8.685 -1.566 1.00 85.69 94 LEU A O 1
ATOM 756 N N . GLN A 1 95 ? 6.246 -7.224 -1.635 1.00 86.62 95 GLN A N 1
ATOM 757 C CA . GLN A 1 95 ? 6.530 -6.770 -2.998 1.00 86.62 95 GLN A CA 1
ATOM 758 C C . GLN A 1 95 ? 7.313 -5.456 -2.982 1.00 86.62 95 GLN A C 1
ATOM 760 O O . GLN A 1 95 ? 6.862 -4.483 -2.384 1.00 86.62 95 GLN A O 1
ATOM 765 N N . THR A 1 96 ? 8.463 -5.405 -3.659 1.00 86.44 96 THR A N 1
ATOM 766 C CA . THR A 1 96 ? 9.283 -4.183 -3.755 1.00 86.44 96 THR A CA 1
ATOM 767 C C . THR A 1 96 ? 9.620 -3.835 -5.202 1.00 86.44 96 THR A C 1
ATOM 769 O O . THR A 1 96 ? 9.457 -4.640 -6.119 1.00 86.44 96 THR A O 1
ATOM 772 N N . ASP A 1 97 ? 10.074 -2.606 -5.429 1.00 84.75 97 ASP A N 1
ATOM 773 C CA . ASP A 1 97 ? 10.494 -2.094 -6.739 1.00 84.75 97 ASP A CA 1
ATOM 774 C C . ASP A 1 97 ? 11.817 -2.682 -7.263 1.00 84.75 97 ASP A C 1
ATOM 776 O O . ASP A 1 97 ? 12.198 -2.404 -8.397 1.00 84.75 97 ASP A O 1
ATOM 780 N N . GLY A 1 98 ? 12.492 -3.524 -6.473 1.00 79.19 98 GLY A N 1
ATOM 781 C CA . GLY A 1 98 ? 13.801 -4.090 -6.805 1.00 79.19 98 GLY A CA 1
ATOM 782 C C . GLY A 1 98 ? 14.985 -3.251 -6.323 1.00 79.19 98 GLY A C 1
ATOM 783 O O . GLY A 1 98 ? 16.113 -3.505 -6.735 1.00 79.19 98 GLY A O 1
ATOM 784 N N . TYR A 1 99 ? 14.771 -2.264 -5.449 1.00 83.12 99 TYR A N 1
ATOM 785 C CA . TYR A 1 99 ? 15.876 -1.511 -4.867 1.00 83.12 99 TYR A CA 1
ATOM 786 C C . TYR A 1 99 ? 16.741 -2.382 -3.936 1.00 83.12 99 TYR A C 1
ATOM 788 O O . TYR A 1 99 ? 16.225 -3.081 -3.060 1.00 83.12 99 TYR A O 1
ATOM 796 N N . VAL A 1 100 ? 18.069 -2.287 -4.089 1.00 82.88 100 VAL A N 1
ATOM 797 C CA . VAL A 1 100 ? 19.102 -3.093 -3.392 1.00 82.88 100 VAL A CA 1
ATOM 798 C C . VAL A 1 100 ? 18.915 -3.168 -1.874 1.00 82.88 100 VAL A C 1
ATOM 800 O O . VAL A 1 100 ? 19.202 -4.179 -1.239 1.00 82.88 100 VAL A O 1
ATOM 803 N N . VAL A 1 101 ? 18.364 -2.119 -1.265 1.00 79.75 101 VAL A N 1
ATOM 804 C CA . VAL A 1 101 ? 18.125 -2.068 0.182 1.00 79.75 101 VAL A CA 1
ATOM 805 C C . VAL A 1 101 ? 17.174 -3.171 0.685 1.00 79.75 101 VAL A C 1
ATOM 807 O O . VAL A 1 101 ? 17.196 -3.520 1.869 1.00 79.75 101 VAL A O 1
ATOM 810 N N . PHE A 1 102 ? 16.339 -3.721 -0.203 1.00 80.69 102 PHE A N 1
ATOM 811 C CA . PHE A 1 102 ? 15.378 -4.771 0.116 1.00 80.69 102 PHE A CA 1
ATOM 812 C C . PHE A 1 102 ? 15.922 -6.192 -0.090 1.00 80.69 102 PHE A C 1
ATOM 814 O O . PHE A 1 102 ? 15.280 -7.137 0.362 1.00 80.69 102 PHE A O 1
ATOM 821 N N . GLU A 1 103 ? 17.111 -6.374 -0.678 1.00 81.50 103 GLU A N 1
ATOM 822 C CA . GLU A 1 103 ? 17.698 -7.709 -0.910 1.00 81.50 103 GLU A CA 1
ATOM 823 C C . GLU A 1 103 ? 17.868 -8.511 0.388 1.00 81.50 103 GLU A C 1
ATOM 825 O O . GLU A 1 103 ? 17.671 -9.726 0.407 1.00 81.50 103 GLU A O 1
ATOM 830 N N . LYS A 1 104 ? 18.125 -7.828 1.513 1.00 81.75 104 LYS A N 1
ATOM 831 C CA . LYS A 1 104 ? 18.244 -8.458 2.838 1.00 81.75 104 LYS A CA 1
ATOM 832 C C . LYS A 1 104 ? 17.003 -9.263 3.253 1.00 81.75 104 LYS A C 1
ATOM 834 O O . LYS A 1 104 ? 17.129 -10.189 4.051 1.00 81.75 104 LYS A O 1
ATOM 839 N N . TYR A 1 105 ? 15.818 -8.930 2.732 1.00 81.06 105 TYR A N 1
ATOM 840 C CA . TYR A 1 105 ? 14.577 -9.643 3.049 1.00 81.06 105 TYR A CA 1
ATOM 841 C C . TYR A 1 105 ? 14.419 -10.943 2.261 1.00 81.06 105 TYR A C 1
ATOM 843 O O . TYR A 1 105 ? 13.725 -11.836 2.738 1.00 81.06 105 TYR A O 1
ATOM 851 N N . GLY A 1 106 ? 15.108 -11.100 1.125 1.00 78.12 106 GLY A N 1
ATOM 852 C CA . GLY A 1 106 ? 15.099 -12.338 0.340 1.00 78.12 106 GLY A CA 1
ATOM 853 C C . GLY A 1 106 ? 15.718 -13.539 1.068 1.00 78.12 106 GLY A C 1
ATOM 854 O O . GLY A 1 106 ? 15.472 -14.682 0.695 1.00 78.12 106 GLY A O 1
ATOM 855 N N . HIS A 1 107 ? 16.491 -13.299 2.133 1.00 78.50 107 HIS A N 1
ATOM 856 C CA . HIS A 1 107 ? 17.084 -14.347 2.971 1.00 78.50 107 HIS A CA 1
ATOM 857 C C . HIS A 1 107 ? 16.239 -14.716 4.202 1.00 78.50 107 HIS A C 1
ATOM 859 O O . HIS A 1 107 ? 16.584 -15.657 4.921 1.00 78.50 107 HIS A O 1
ATOM 865 N N . SER A 1 108 ? 15.151 -13.991 4.478 1.00 81.12 108 SER A N 1
ATOM 866 C CA . SER A 1 108 ? 14.285 -14.276 5.625 1.00 81.12 108 SER A CA 1
ATOM 867 C C . SER A 1 108 ? 13.365 -15.462 5.330 1.00 81.12 108 SER A C 1
ATOM 869 O O . SER A 1 108 ? 12.682 -15.483 4.313 1.00 81.12 108 SER A O 1
ATOM 871 N N . LYS A 1 109 ? 13.290 -16.441 6.242 1.00 82.69 109 LYS A N 1
ATOM 872 C CA . LYS A 1 109 ? 12.402 -17.613 6.092 1.00 82.69 109 LYS A CA 1
ATOM 873 C C . LYS A 1 109 ? 10.915 -17.271 6.200 1.00 82.69 109 LYS A C 1
ATOM 875 O O . LYS A 1 109 ? 10.083 -18.031 5.721 1.00 82.69 109 LYS A O 1
ATOM 880 N N . ASP A 1 110 ? 10.595 -16.161 6.857 1.00 88.12 110 ASP A N 1
ATOM 881 C CA . ASP A 1 110 ? 9.220 -15.731 7.107 1.00 88.12 110 ASP A CA 1
ATOM 882 C C . ASP A 1 110 ? 8.667 -14.825 5.987 1.00 88.12 110 ASP A C 1
ATOM 884 O O . ASP A 1 110 ? 7.467 -14.546 5.958 1.00 88.12 110 ASP A O 1
ATOM 888 N N . ILE A 1 111 ? 9.521 -14.363 5.063 1.00 88.69 111 ILE A N 1
ATOM 889 C CA . ILE A 1 111 ? 9.154 -13.398 4.021 1.00 88.69 111 ILE A CA 1
ATOM 890 C C . ILE A 1 111 ? 9.377 -14.013 2.643 1.00 88.69 111 ILE A C 1
ATOM 892 O O . ILE A 1 111 ? 10.490 -14.376 2.276 1.00 88.69 111 ILE A O 1
ATOM 896 N N . THR A 1 112 ? 8.316 -14.062 1.843 1.00 88.81 112 THR A N 1
ATOM 897 C CA . THR A 1 112 ? 8.418 -14.328 0.408 1.00 88.81 112 THR A CA 1
ATOM 898 C C . THR A 1 112 ? 8.573 -12.996 -0.316 1.00 88.81 112 THR A C 1
ATOM 900 O O . THR A 1 112 ? 7.615 -12.233 -0.455 1.00 88.81 112 THR A O 1
ATOM 903 N N . HIS A 1 113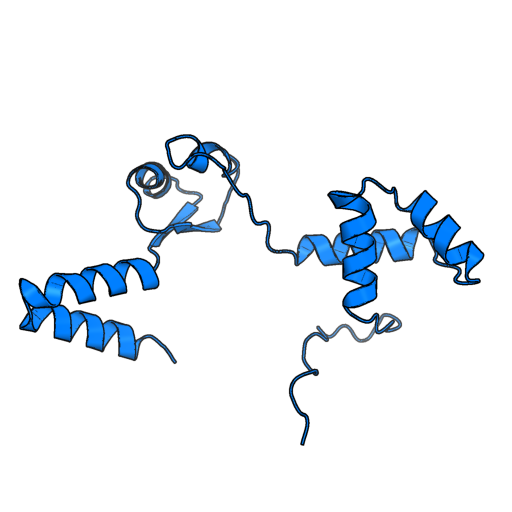 ? 9.795 -12.686 -0.743 1.00 88.62 113 HIS A N 1
ATOM 904 C CA . HIS A 1 113 ? 10.092 -11.444 -1.454 1.00 88.62 113 HIS A CA 1
ATOM 905 C C . HIS A 1 113 ? 9.657 -11.541 -2.925 1.00 88.62 113 HIS A C 1
ATOM 907 O O . HIS A 1 113 ? 10.033 -12.470 -3.637 1.00 88.62 113 HIS A O 1
ATOM 913 N N . LEU A 1 114 ? 8.844 -10.583 -3.367 1.00 89.06 114 LEU A N 1
ATOM 914 C CA . LEU A 1 114 ? 8.324 -10.448 -4.723 1.00 89.06 114 LEU A CA 1
ATOM 915 C C . LEU A 1 114 ? 8.914 -9.191 -5.378 1.00 89.06 114 LEU A C 1
ATOM 917 O O . LEU A 1 114 ? 8.932 -8.109 -4.789 1.00 89.06 114 LEU A O 1
ATOM 921 N N . ALA A 1 115 ? 9.355 -9.311 -6.627 1.00 86.69 115 ALA A N 1
ATOM 922 C CA . ALA A 1 115 ? 9.766 -8.162 -7.428 1.00 86.69 115 ALA A CA 1
ATOM 923 C C . ALA A 1 115 ? 8.560 -7.547 -8.156 1.00 86.69 115 ALA A C 1
ATOM 925 O O . ALA A 1 115 ? 7.661 -8.252 -8.614 1.00 86.69 115 ALA A O 1
ATOM 926 N N . CYS A 1 116 ? 8.543 -6.223 -8.299 1.00 87.31 116 CYS A N 1
ATOM 927 C CA . CYS A 1 116 ? 7.465 -5.515 -8.980 1.00 87.31 116 CYS A CA 1
ATOM 928 C C . CYS A 1 116 ? 7.558 -5.660 -10.510 1.00 87.31 116 CYS A C 1
ATOM 930 O O . CYS A 1 116 ? 8.457 -5.105 -11.147 1.00 87.31 116 CYS A O 1
ATOM 932 N N . SER A 1 117 ? 6.572 -6.324 -11.124 1.00 85.94 117 SER A N 1
ATOM 933 C CA . SER A 1 117 ? 6.501 -6.510 -12.583 1.00 85.94 117 SER A CA 1
ATOM 934 C C . SER A 1 117 ? 6.439 -5.195 -13.366 1.00 85.94 117 SER A C 1
ATOM 936 O O . SER A 1 117 ? 6.968 -5.126 -14.473 1.00 85.94 117 SER A O 1
ATOM 938 N N . ALA A 1 118 ? 5.854 -4.133 -12.800 1.00 86.88 118 ALA A N 1
ATOM 939 C CA . ALA A 1 118 ? 5.819 -2.818 -13.445 1.00 86.88 118 ALA A CA 1
ATOM 940 C C . ALA A 1 118 ? 7.219 -2.185 -13.549 1.00 86.88 118 ALA A C 1
ATOM 942 O O . ALA A 1 118 ? 7.552 -1.592 -14.576 1.00 86.88 118 ALA A O 1
ATOM 943 N N . HIS A 1 119 ? 8.053 -2.346 -12.514 1.00 88.12 119 HIS A N 1
ATOM 944 C CA . HIS A 1 119 ? 9.445 -1.893 -12.548 1.00 88.12 119 HIS A CA 1
ATOM 945 C C . HIS A 1 119 ? 10.278 -2.752 -13.502 1.00 88.12 119 HIS A C 1
ATOM 947 O O . HIS A 1 119 ? 10.967 -2.203 -14.357 1.00 88.12 119 HIS A O 1
ATOM 953 N N . ALA A 1 120 ? 10.129 -4.081 -13.451 1.00 89.06 120 ALA A N 1
ATOM 954 C CA . ALA A 1 120 ? 10.812 -4.985 -14.378 1.00 89.06 120 ALA A CA 1
ATOM 955 C C . ALA A 1 120 ? 10.485 -4.666 -15.850 1.00 89.06 120 ALA A C 1
ATOM 957 O O . ALA A 1 120 ? 11.384 -4.555 -16.681 1.00 89.06 120 ALA A O 1
ATOM 958 N N . ARG A 1 121 ? 9.203 -4.449 -16.174 1.00 92.75 121 ARG A N 1
ATOM 959 C CA . ARG A 1 121 ? 8.759 -4.062 -17.520 1.00 92.75 121 ARG A CA 1
ATOM 960 C C . ARG A 1 121 ? 9.420 -2.767 -17.993 1.00 92.75 121 ARG A C 1
ATOM 962 O O . ARG A 1 121 ? 9.895 -2.722 -19.123 1.00 92.75 121 ARG A O 1
ATOM 969 N N . ARG A 1 122 ? 9.468 -1.736 -17.143 1.00 93.38 122 ARG A N 1
ATOM 970 C CA . ARG A 1 122 ? 10.079 -0.439 -17.478 1.00 93.38 122 ARG A CA 1
ATOM 971 C C . ARG A 1 122 ? 11.555 -0.582 -17.848 1.00 93.38 122 ARG A C 1
ATOM 973 O O . ARG A 1 122 ? 12.014 0.065 -18.783 1.00 93.38 122 ARG A O 1
ATOM 980 N N . GLU A 1 123 ? 12.294 -1.432 -17.140 1.00 91.38 123 GLU A N 1
ATOM 981 C CA . GLU A 1 123 ? 13.697 -1.696 -17.473 1.00 91.38 123 GLU A CA 1
ATOM 982 C C . GLU A 1 123 ? 13.839 -2.466 -18.795 1.00 91.38 123 GLU A C 1
ATOM 984 O O . GLU A 1 123 ? 14.714 -2.143 -19.598 1.00 91.38 123 GLU A O 1
ATOM 989 N N . PHE A 1 124 ? 12.933 -3.406 -19.096 1.00 94.88 124 PHE A N 1
ATOM 990 C CA . PHE A 1 124 ? 12.908 -4.054 -20.411 1.00 94.88 124 PHE A CA 1
ATOM 991 C C . PHE A 1 124 ? 12.572 -3.080 -21.548 1.00 94.88 124 PHE A C 1
ATOM 993 O O . PHE A 1 124 ? 13.200 -3.156 -22.602 1.00 94.88 124 PHE A O 1
ATOM 1000 N N . GLU A 1 125 ? 11.653 -2.136 -21.336 1.00 94.56 125 GLU A N 1
ATOM 1001 C CA . GLU A 1 125 ? 11.360 -1.066 -22.301 1.00 94.56 125 GLU A CA 1
ATOM 1002 C C . GLU A 1 125 ? 12.609 -0.216 -22.577 1.00 94.56 125 GLU A C 1
ATOM 1004 O O . GLU A 1 125 ? 12.963 -0.017 -23.736 1.00 94.56 125 GLU A O 1
ATOM 1009 N N . LYS A 1 126 ? 13.349 0.199 -21.539 1.00 94.88 126 LYS A N 1
ATOM 1010 C CA . LYS A 1 126 ? 14.630 0.914 -21.710 1.00 94.88 126 LYS A CA 1
ATOM 1011 C C . LYS A 1 126 ? 15.687 0.080 -22.438 1.00 94.88 126 LYS A C 1
ATOM 1013 O O . LYS A 1 126 ? 16.523 0.624 -23.150 1.00 94.88 126 LYS A O 1
ATOM 1018 N N . SER A 1 127 ? 15.678 -1.240 -22.255 1.00 95.62 127 SER A N 1
ATOM 1019 C CA . SER A 1 127 ? 16.658 -2.134 -22.882 1.00 95.62 127 SER A CA 1
ATOM 1020 C C . SER A 1 127 ? 16.431 -2.370 -24.381 1.00 95.62 127 SER A C 1
ATOM 1022 O O . SER A 1 127 ? 17.299 -2.961 -25.026 1.00 95.62 127 SER A O 1
ATOM 1024 N N . LEU A 1 128 ? 15.319 -1.884 -24.955 1.00 95.75 128 LEU A N 1
ATOM 1025 C CA . LEU A 1 128 ? 15.025 -1.996 -26.390 1.00 95.75 128 LEU A CA 1
ATOM 1026 C C . LEU A 1 128 ? 16.120 -1.382 -27.271 1.00 95.75 128 LEU A C 1
ATOM 1028 O O . LEU A 1 128 ? 16.387 -1.911 -28.349 1.00 95.75 128 LEU A O 1
ATOM 1032 N N . ASP A 1 129 ? 16.774 -0.321 -26.799 1.00 95.19 129 ASP A N 1
ATOM 1033 C CA . ASP A 1 129 ? 17.850 0.355 -27.531 1.00 95.19 129 ASP A CA 1
ATOM 1034 C C . ASP A 1 129 ? 19.180 -0.424 -27.490 1.00 95.19 129 ASP A C 1
ATOM 1036 O O . ASP A 1 129 ? 20.049 -0.206 -28.332 1.00 95.19 129 ASP A O 1
ATOM 1040 N N . ASN A 1 130 ? 19.334 -1.361 -26.543 1.00 96.12 130 ASN A N 1
ATOM 1041 C CA . ASN A 1 130 ? 20.555 -2.153 -26.348 1.00 96.12 130 ASN A CA 1
ATOM 1042 C C . ASN A 1 130 ? 20.448 -3.578 -26.920 1.00 96.12 130 ASN A C 1
ATOM 1044 O O . ASN A 1 130 ? 21.376 -4.054 -27.569 1.00 96.12 130 ASN A O 1
ATOM 1048 N N . ASP A 1 131 ? 19.339 -4.282 -26.670 1.00 96.44 131 ASP A N 1
ATOM 1049 C CA . ASP A 1 131 ? 19.104 -5.662 -27.127 1.00 96.44 131 ASP A CA 1
ATOM 1050 C C . ASP A 1 131 ? 17.624 -5.870 -27.456 1.00 96.44 131 ASP A C 1
ATOM 1052 O O . ASP A 1 131 ? 16.853 -6.504 -26.725 1.00 96.44 131 ASP A O 1
ATOM 1056 N N . ARG A 1 132 ? 17.227 -5.303 -28.595 1.00 95.81 132 ARG A N 1
ATOM 1057 C CA . ARG A 1 132 ? 15.846 -5.319 -29.068 1.00 95.81 132 ARG A CA 1
ATOM 1058 C C . ARG A 1 132 ? 15.228 -6.726 -29.134 1.00 95.81 132 ARG A C 1
ATOM 1060 O O . ARG A 1 132 ? 14.147 -6.893 -28.569 1.00 95.81 132 ARG A O 1
ATOM 1067 N N . PRO A 1 133 ? 15.865 -7.754 -29.738 1.00 96.81 133 PRO A N 1
ATOM 1068 C CA . PRO A 1 133 ? 15.238 -9.071 -29.871 1.00 96.81 133 PRO A CA 1
ATOM 1069 C C . PRO A 1 133 ? 14.908 -9.735 -28.529 1.00 96.81 133 PRO A C 1
ATOM 1071 O O . PRO A 1 133 ? 13.861 -10.375 -28.390 1.00 96.81 133 PRO A O 1
ATOM 1074 N N . ARG A 1 134 ? 15.784 -9.604 -27.520 1.00 94.81 134 ARG A N 1
ATOM 1075 C CA . ARG A 1 134 ? 15.528 -10.181 -26.191 1.00 94.81 134 ARG A CA 1
ATOM 1076 C C . ARG A 1 134 ? 14.541 -9.342 -25.386 1.00 94.81 134 ARG A C 1
ATOM 1078 O O . ARG A 1 134 ? 13.662 -9.919 -24.743 1.00 94.81 134 ARG A O 1
ATOM 1085 N N . ALA A 1 135 ? 14.646 -8.018 -25.459 1.00 95.62 135 ALA A N 1
ATOM 1086 C CA . ALA A 1 135 ? 13.731 -7.096 -24.795 1.00 95.62 135 ALA A CA 1
ATOM 1087 C C . ALA A 1 135 ? 12.287 -7.265 -25.298 1.00 95.62 135 ALA A C 1
ATOM 1089 O O . ALA A 1 135 ? 11.376 -7.448 -24.493 1.00 95.62 135 ALA A O 1
ATOM 1090 N N . GLU A 1 136 ? 12.068 -7.323 -26.617 1.00 96.50 136 GLU A N 1
ATOM 1091 C CA . GLU A 1 136 ? 10.739 -7.552 -27.208 1.00 96.50 136 GLU A CA 1
ATOM 1092 C C . GLU A 1 136 ? 10.147 -8.902 -26.783 1.00 96.50 136 GLU A C 1
ATOM 1094 O O . GLU A 1 136 ? 8.960 -8.992 -26.451 1.00 96.50 136 GLU A O 1
ATOM 1099 N N . LYS A 1 137 ? 10.972 -9.956 -26.718 1.00 96.50 137 LYS A N 1
ATOM 1100 C CA . LYS A 1 137 ? 10.540 -11.266 -26.216 1.00 96.50 137 LYS A CA 1
ATOM 1101 C C . LYS A 1 137 ? 10.108 -11.191 -24.750 1.00 96.50 137 LYS A C 1
ATOM 1103 O O . LYS A 1 137 ? 9.057 -11.732 -24.409 1.00 96.50 137 LYS A O 1
ATOM 1108 N N . ALA A 1 138 ? 10.886 -10.527 -23.895 1.00 94.56 138 ALA A N 1
ATOM 1109 C CA . ALA A 1 138 ? 10.555 -10.353 -22.482 1.00 94.56 138 ALA A CA 1
ATOM 1110 C C . ALA A 1 138 ? 9.251 -9.559 -22.301 1.00 94.56 138 ALA A C 1
ATOM 1112 O O . ALA A 1 138 ? 8.355 -10.014 -21.592 1.00 94.56 138 ALA A O 1
ATOM 1113 N N . LEU A 1 139 ? 9.098 -8.436 -23.007 1.00 93.75 139 LEU A N 1
ATOM 1114 C CA . LEU A 1 139 ? 7.881 -7.618 -22.981 1.00 93.75 139 LEU A CA 1
ATOM 1115 C C . LEU A 1 139 ? 6.651 -8.398 -23.459 1.00 93.75 139 LEU A C 1
ATOM 1117 O O . LEU A 1 139 ? 5.596 -8.316 -22.837 1.00 93.75 139 LEU A O 1
ATOM 1121 N N . THR A 1 140 ? 6.798 -9.222 -24.500 1.00 94.56 140 THR A N 1
ATOM 1122 C CA . THR A 1 140 ? 5.720 -10.090 -24.998 1.00 94.56 140 THR A CA 1
ATOM 1123 C C . THR A 1 140 ? 5.297 -11.129 -23.956 1.00 94.56 140 THR A C 1
ATOM 1125 O O . THR A 1 140 ? 4.109 -11.394 -23.786 1.00 94.56 140 THR A O 1
ATOM 1128 N N . LEU A 1 141 ? 6.253 -11.741 -23.250 1.00 93.62 141 LEU A N 1
ATOM 1129 C CA . LEU A 1 141 ? 5.955 -12.705 -22.186 1.00 93.62 141 LEU A CA 1
ATOM 1130 C C . LEU A 1 141 ? 5.271 -12.032 -20.993 1.00 93.62 141 LEU A C 1
ATOM 1132 O O . LEU A 1 141 ? 4.300 -12.572 -20.470 1.00 93.62 141 LEU A O 1
ATOM 1136 N N . ILE A 1 142 ? 5.735 -10.840 -20.611 1.00 89.56 142 ILE A N 1
ATOM 1137 C CA . ILE A 1 142 ? 5.105 -10.024 -19.570 1.00 89.56 142 ILE A CA 1
ATOM 1138 C C . ILE A 1 142 ? 3.664 -9.685 -19.969 1.00 89.56 142 ILE A C 1
ATOM 1140 O O . ILE A 1 142 ? 2.750 -9.882 -19.175 1.00 89.56 142 ILE A O 1
ATOM 1144 N N . GLN A 1 143 ? 3.428 -9.254 -21.209 1.00 86.00 143 GLN A N 1
ATOM 1145 C CA . GLN A 1 143 ? 2.083 -8.947 -21.699 1.00 86.00 143 GLN A CA 1
ATOM 1146 C C . GLN A 1 143 ? 1.139 -10.153 -21.626 1.00 86.00 143 GLN A C 1
ATOM 1148 O O . GLN A 1 143 ? -0.004 -9.994 -21.220 1.00 86.00 143 GLN A O 1
ATOM 1153 N N . LYS A 1 144 ? 1.623 -11.358 -21.950 1.00 89.00 144 LYS A N 1
ATOM 1154 C CA . LYS A 1 144 ? 0.840 -12.604 -21.849 1.00 89.00 144 LYS A CA 1
ATOM 1155 C C . LYS A 1 144 ? 0.494 -13.009 -20.414 1.00 89.00 144 LYS A C 1
ATOM 1157 O O . LYS A 1 144 ? -0.359 -13.870 -20.235 1.00 89.00 144 LYS A O 1
ATOM 1162 N N . SER A 1 145 ? 1.188 -12.461 -19.416 1.00 76.56 145 SER A N 1
ATOM 1163 C CA . SER A 1 145 ? 0.935 -12.771 -18.003 1.00 76.56 145 SER A CA 1
ATOM 1164 C C . SER A 1 145 ? -0.203 -11.948 -17.396 1.00 76.56 145 SER A C 1
ATOM 1166 O O . SER A 1 145 ? -0.740 -12.337 -16.362 1.00 76.56 145 SER A O 1
ATOM 1168 N N . TYR A 1 146 ? -0.581 -10.835 -18.032 1.00 70.00 146 TYR A N 1
ATOM 1169 C CA . TYR A 1 146 ? -1.753 -10.061 -17.640 1.00 70.00 146 TYR A CA 1
ATOM 1170 C C . TYR A 1 146 ? -3.018 -10.702 -18.247 1.00 70.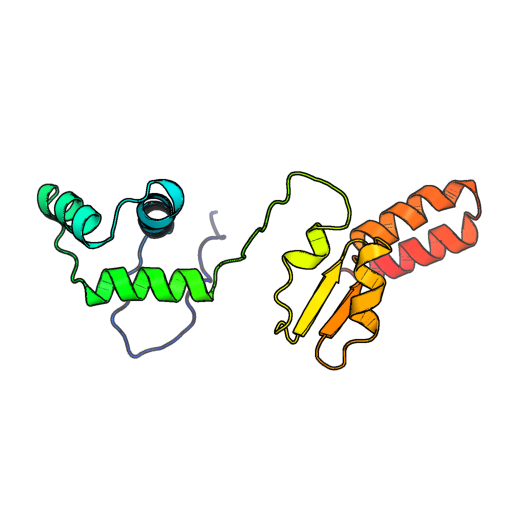00 146 TYR A C 1
ATOM 1172 O O . TYR A 1 146 ? -2.999 -10.998 -19.445 1.00 70.00 146 TYR A O 1
ATOM 1180 N N . PRO A 1 147 ? -4.065 -10.963 -17.440 1.00 49.09 147 PRO A N 1
ATOM 1181 C CA . PRO A 1 147 ? -5.327 -11.539 -17.908 1.00 49.09 147 PRO A CA 1
ATOM 1182 C C . PRO A 1 147 ? -6.107 -10.608 -18.845 1.00 49.09 147 PRO A C 1
ATOM 1184 O O . PRO A 1 147 ? -5.947 -9.369 -18.733 1.00 49.09 147 PRO A O 1
#

InterPro domains:
  IPR004291 Transposase IS66, central domain [PF03050] (67-146)
  IPR052344 Transposase-related protein [PTHR33678] (69-146)

Sequence (147 aa):
MSAMIEDWCLSDKSKKQYCLEHGLLASILVDKYVDYLPLYRQKQRFARENIQIASSTIDGWTKEALEETVLFDYSPTPGQLAPLSIPGTFKGYLQTDGYVVFEKYGHSKDITHLACSAHARREFEKSLDNDRPRAEKALTLIQKSYP

Organism: NCBI:txid288992

Radius of gyration: 22.66 Å; chains: 1; bounding box: 51×34×52 Å

Foldseek 3Di:
DDDDPDDPCPDDPPDDDDPDDPVVLVVLQCCVPVVVNDPVNVQVVCVVVVHHDDPCRSVVSNVVCVVVDDDDDDDPDPDLCVVVVQPPPDAEEDEDCPDPSCVVQVPDPRYDYHYDLVSVLVVLVVCCVPDVVVSVVVNVVSVVVPD

pLDDT: mean 76.5, std 19.32, range [27.27, 96.81]

Secondary structure (DSSP, 8-state):
----S-------TTS------HHHHHHHHHHHHTS---HHHHHHHHHHTT----HHHHHHHHHHHHHT-------SS-SSSGGGGS-TT--EEEEE---GGGGGGGG-TTEEEEE-HHHHHHHHHHGGGT-HHHHHHHHHHHHHH--